Protein AF-M0NHN5-F1 (afdb_monomer)

Foldseek 3Di:
DVVCCVPQNDVLLVQLCCCLPPVVDDLLRSLCVRPNNVRSVVSVVSSVVSVVVVVVVVVVVVVVVVD

Radius of gyration: 13.28 Å; Cα contacts (8 Å, |Δi|>4): 72; chains: 1; bounding box: 36×22×32 Å

InterPro domains:
  IPR058471 Domain of unknown function DUF8158 [PF26488] (1-62)

pLDDT: mean 93.68, std 5.93, range [63.12, 98.19]

Secondary structure (DSSP, 8-state):
-HHHHHHHHHHHHHHHHHHHHTS---HHHHHHHHH-GGGHHHHHHHHHHHHHHHHHHHHHHHHHH--

Mean predicted aligned error: 3.45 Å

Solvent-accessible surface area (backbone atoms only — not comparable to full-atom values): 3522 Å²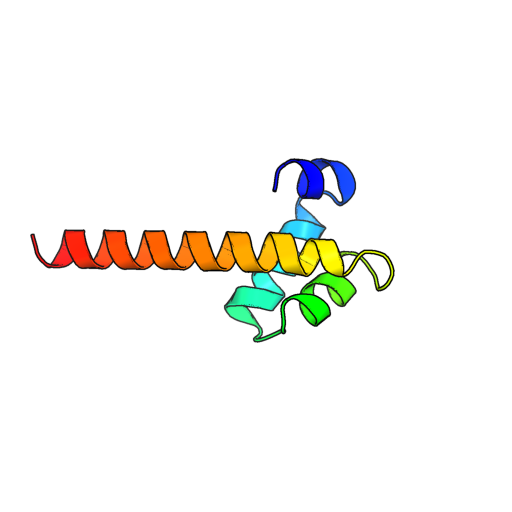 total; per-residue (Å²): 107,68,71,51,37,77,71,61,32,62,68,35,51,51,48,20,44,44,29,30,77,74,67,72,34,53,30,52,57,15,5,28,76,43,60,34,74,97,38,16,68,56,18,36,56,47,28,52,52,52,52,51,53,52,50,52,54,51,51,54,53,50,57,66,70,78,107

Sequence (67 aa):
MRDALDRFGEDDVMKCIRLTLADGYTHRMAGTAAFGEENYVWGINVGVAATAYLRELLQEREMARDS

Structure (mmCIF, N/CA/C/O backbone):
data_AF-M0NHN5-F1
#
_entry.id   AF-M0NHN5-F1
#
loop_
_atom_site.group_PDB
_atom_site.id
_atom_site.type_symbol
_atom_site.label_atom_id
_atom_site.label_alt_id
_atom_site.label_comp_id
_atom_site.label_asym_id
_atom_site.label_entity_id
_atom_site.label_seq_id
_atom_site.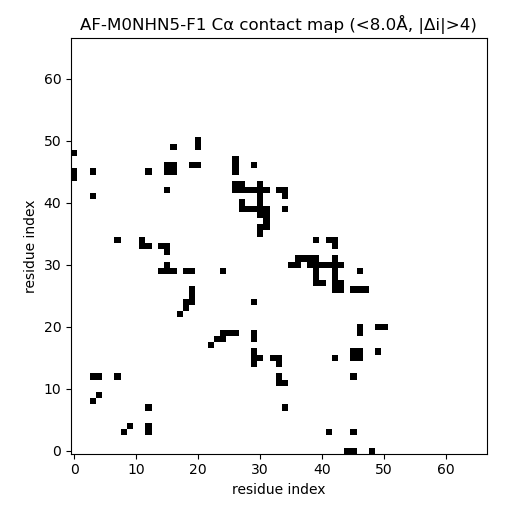pdbx_PDB_ins_code
_atom_site.Cartn_x
_atom_site.Cartn_y
_atom_site.Cartn_z
_atom_site.occupancy
_atom_site.B_iso_or_equiv
_atom_site.auth_seq_id
_atom_site.auth_comp_id
_atom_site.auth_asym_id
_atom_site.auth_atom_id
_atom_site.pdbx_PDB_model_num
ATOM 1 N N . MET A 1 1 ? 3.400 10.066 -0.752 1.00 76.06 1 MET A N 1
ATOM 2 C CA . MET A 1 1 ? 2.306 9.537 -1.604 1.00 76.06 1 MET A CA 1
ATOM 3 C C . MET A 1 1 ? 2.341 10.148 -3.001 1.00 76.06 1 MET A C 1
ATOM 5 O O . MET A 1 1 ? 2.341 9.383 -3.952 1.00 76.06 1 MET A O 1
ATOM 9 N N . ARG A 1 2 ? 2.451 11.484 -3.131 1.00 83.75 2 ARG A N 1
ATOM 10 C CA . ARG A 1 2 ? 2.634 12.183 -4.420 1.00 83.75 2 ARG A CA 1
ATOM 11 C C . ARG A 1 2 ? 3.785 11.596 -5.254 1.00 83.75 2 ARG A C 1
ATOM 13 O O . ARG A 1 2 ? 3.548 11.152 -6.363 1.00 83.75 2 ARG A O 1
ATOM 20 N N . ASP A 1 3 ? 4.955 11.417 -4.645 1.00 89.25 3 ASP A N 1
ATOM 21 C CA . ASP A 1 3 ? 6.134 10.858 -5.328 1.00 89.25 3 ASP A CA 1
ATOM 22 C C . ASP A 1 3 ? 5.938 9.421 -5.847 1.00 89.25 3 ASP A C 1
ATOM 24 O O . ASP A 1 3 ? 6.563 9.020 -6.824 1.00 89.25 3 ASP A O 1
ATOM 28 N N . ALA A 1 4 ? 5.072 8.630 -5.199 1.00 86.94 4 ALA A N 1
ATOM 29 C CA . ALA A 1 4 ? 4.751 7.279 -5.656 1.00 86.94 4 ALA A CA 1
ATOM 30 C C . ALA A 1 4 ? 3.811 7.318 -6.871 1.00 86.94 4 ALA A C 1
ATOM 32 O O . ALA A 1 4 ? 4.004 6.551 -7.808 1.00 86.94 4 ALA A O 1
ATOM 33 N N . LEU A 1 5 ? 2.837 8.236 -6.871 1.00 90.62 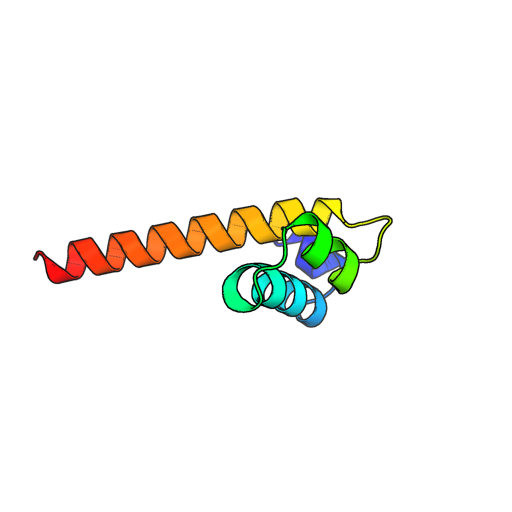5 LEU A N 1
ATOM 34 C CA . LEU A 1 5 ? 1.942 8.468 -8.009 1.00 90.62 5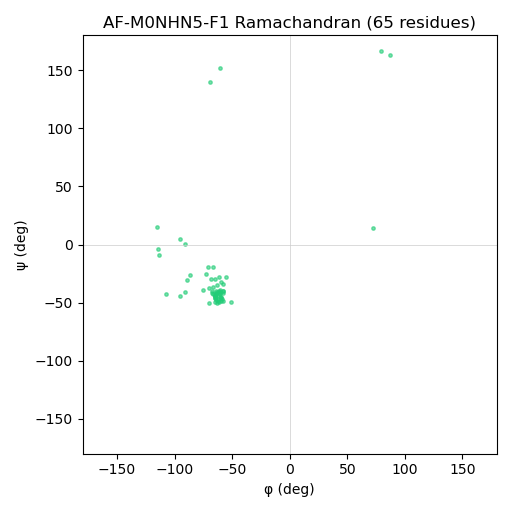 LEU A CA 1
ATOM 35 C C . LEU A 1 5 ? 2.717 8.988 -9.220 1.00 90.62 5 LEU A C 1
ATOM 37 O O . LEU A 1 5 ? 2.540 8.477 -10.319 1.00 90.62 5 LEU A O 1
ATOM 41 N N . ASP A 1 6 ? 3.620 9.946 -9.010 1.00 93.50 6 ASP A N 1
ATOM 42 C CA . ASP A 1 6 ? 4.425 10.523 -10.089 1.00 93.50 6 ASP A CA 1
ATOM 43 C C . ASP A 1 6 ? 5.379 9.484 -10.709 1.00 93.50 6 ASP A C 1
ATOM 45 O O . ASP A 1 6 ? 5.706 9.563 -11.892 1.00 93.50 6 ASP A O 1
ATOM 49 N N . ARG A 1 7 ? 5.822 8.492 -9.923 1.00 94.38 7 ARG A N 1
ATOM 50 C CA . ARG A 1 7 ? 6.789 7.474 -10.356 1.00 94.38 7 ARG A CA 1
ATOM 51 C C . ARG A 1 7 ? 6.161 6.215 -10.953 1.00 94.38 7 ARG A C 1
ATOM 53 O O . ARG A 1 7 ? 6.719 5.676 -11.904 1.00 94.38 7 ARG A O 1
ATOM 60 N N . PHE A 1 8 ? 5.073 5.716 -10.372 1.00 93.00 8 PHE A N 1
ATOM 61 C CA . PHE A 1 8 ? 4.467 4.429 -10.746 1.00 93.00 8 PHE A CA 1
ATOM 62 C C . PHE A 1 8 ? 3.077 4.580 -11.373 1.00 93.00 8 PHE A C 1
ATOM 64 O O . PHE A 1 8 ? 2.536 3.622 -11.903 1.00 93.00 8 PHE A O 1
ATOM 71 N N . GLY A 1 9 ? 2.498 5.780 -11.350 1.00 95.44 9 GLY A N 1
ATOM 72 C CA . GLY A 1 9 ? 1.136 6.006 -11.809 1.00 95.44 9 GLY A CA 1
ATOM 73 C C . GLY A 1 9 ? 0.081 5.601 -10.780 1.00 95.44 9 GLY A C 1
ATOM 74 O O . GLY A 1 9 ? 0.347 4.951 -9.766 1.00 95.44 9 GLY A O 1
ATOM 75 N N . GLU A 1 10 ? -1.148 6.038 -11.035 1.00 95.88 10 GLU A N 1
ATOM 76 C CA . GLU A 1 10 ? -2.275 5.844 -10.124 1.00 95.88 10 GLU A CA 1
ATOM 77 C C . GLU A 1 10 ? -2.674 4.371 -9.994 1.00 95.88 10 GLU A C 1
ATOM 79 O O . GLU A 1 10 ? -2.864 3.895 -8.876 1.00 95.88 10 GLU A O 1
ATOM 84 N N . ASP A 1 11 ? -2.721 3.632 -11.105 1.00 97.56 11 ASP A N 1
ATOM 85 C CA . ASP A 1 11 ? -3.166 2.234 -11.126 1.00 97.56 11 ASP A CA 1
ATOM 86 C C . ASP A 1 11 ? -2.302 1.332 -10.234 1.00 97.56 11 ASP A C 1
ATOM 88 O O . ASP A 1 11 ? -2.828 0.553 -9.433 1.00 97.56 11 ASP A O 1
ATOM 92 N N . ASP A 1 12 ? -0.977 1.473 -10.303 1.00 97.06 12 ASP A N 1
ATOM 93 C CA . ASP A 1 12 ? -0.058 0.674 -9.490 1.00 97.06 12 ASP A CA 1
ATOM 94 C C . ASP A 1 12 ? -0.127 1.068 -8.010 1.00 97.06 12 ASP A C 1
ATOM 96 O O . ASP A 1 12 ? -0.102 0.205 -7.123 1.00 97.06 12 ASP A O 1
ATOM 100 N N . VAL A 1 13 ? -0.285 2.361 -7.709 1.00 96.38 13 VAL A N 1
ATOM 101 C CA . VAL A 1 13 ? -0.477 2.822 -6.327 1.00 96.38 13 VAL A CA 1
ATOM 102 C C . VAL A 1 13 ? -1.792 2.290 -5.756 1.00 96.38 13 VAL A C 1
ATOM 104 O O . VAL A 1 13 ? -1.802 1.757 -4.642 1.00 96.38 13 VAL A O 1
ATOM 107 N N . MET A 1 14 ? -2.880 2.344 -6.522 1.00 96.56 14 MET A N 1
ATOM 108 C CA . MET A 1 14 ? -4.184 1.810 -6.124 1.00 96.56 14 MET A CA 1
ATOM 109 C C . MET A 1 14 ? -4.148 0.294 -5.935 1.00 96.56 14 MET A C 1
ATOM 111 O O . MET A 1 14 ? -4.688 -0.221 -4.949 1.00 96.56 14 MET A O 1
ATOM 115 N N . LYS A 1 15 ? -3.446 -0.428 -6.812 1.00 97.50 15 LYS A N 1
ATOM 116 C CA . LYS A 1 15 ? -3.187 -1.862 -6.650 1.00 97.50 15 LYS A CA 1
ATOM 117 C C . LYS A 1 15 ? -2.450 -2.147 -5.339 1.00 97.50 15 LYS A C 1
ATOM 119 O O . LYS A 1 15 ? -2.868 -3.031 -4.592 1.00 97.50 15 LYS A O 1
ATOM 124 N N . CYS A 1 16 ? -1.400 -1.389 -5.020 1.00 97.44 16 CYS A N 1
ATOM 125 C CA . CYS A 1 16 ? -0.644 -1.556 -3.775 1.00 97.44 16 CYS A CA 1
ATOM 126 C C . CYS A 1 16 ? -1.512 -1.325 -2.524 1.00 97.44 16 CYS A C 1
ATOM 128 O O . CYS A 1 16 ? -1.425 -2.088 -1.554 1.00 97.44 16 CYS A O 1
ATOM 130 N N . ILE A 1 17 ? -2.358 -0.289 -2.543 1.00 96.69 17 ILE A N 1
ATOM 131 C CA . ILE A 1 17 ? -3.291 0.020 -1.448 1.00 96.69 17 ILE A CA 1
ATOM 132 C C . ILE A 1 17 ? -4.283 -1.127 -1.262 1.00 96.69 17 ILE A C 1
ATOM 134 O O . ILE A 1 17 ? -4.458 -1.607 -0.142 1.00 96.69 17 ILE A O 1
ATOM 138 N N . ARG A 1 18 ? -4.895 -1.600 -2.352 1.00 97.50 18 ARG A N 1
ATOM 139 C CA . ARG A 1 18 ? -5.868 -2.697 -2.313 1.00 97.50 18 ARG A CA 1
ATOM 140 C C . ARG A 1 18 ? -5.259 -3.976 -1.747 1.00 97.50 18 ARG A C 1
ATOM 142 O O . ARG A 1 18 ? -5.828 -4.553 -0.825 1.00 97.50 18 ARG A O 1
ATOM 149 N N . LEU A 1 19 ? -4.087 -4.374 -2.244 1.00 97.69 19 LEU A N 1
ATOM 150 C CA . LEU A 1 19 ? -3.394 -5.566 -1.755 1.00 97.69 19 LEU A CA 1
ATOM 151 C C . LEU A 1 19 ? -3.120 -5.471 -0.246 1.00 97.69 19 LEU A C 1
ATOM 153 O O . LEU A 1 19 ? -3.288 -6.447 0.481 1.00 97.69 19 LEU A O 1
ATOM 157 N N . THR A 1 20 ? -2.743 -4.280 0.226 1.00 96.31 20 THR A N 1
ATOM 158 C CA . THR A 1 20 ? -2.457 -4.023 1.643 1.00 96.31 20 THR A CA 1
ATOM 159 C C . THR A 1 20 ? -3.710 -4.057 2.519 1.00 96.31 20 THR A C 1
ATOM 161 O O . THR A 1 20 ? -3.706 -4.699 3.565 1.00 96.31 20 THR A O 1
ATOM 164 N N . LEU A 1 21 ? -4.761 -3.325 2.138 1.00 95.38 21 LEU A N 1
ATOM 165 C CA . LEU A 1 21 ? -5.914 -3.084 3.011 1.00 95.38 21 LEU A CA 1
ATOM 166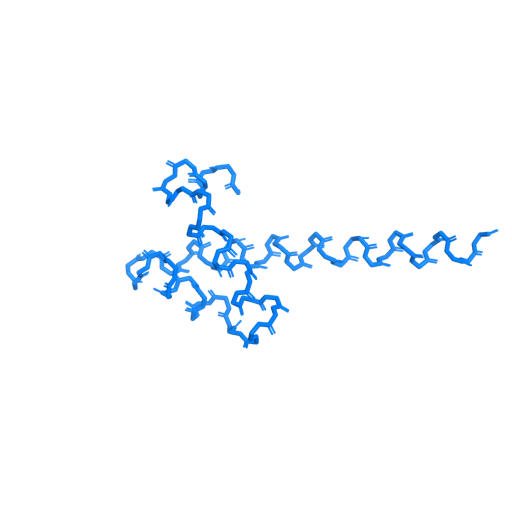 C C . LEU A 1 21 ? -7.007 -4.148 2.890 1.00 95.38 21 LEU A C 1
ATOM 168 O O . LEU A 1 21 ? -7.722 -4.383 3.861 1.00 95.38 21 LEU A O 1
ATOM 172 N N . ALA A 1 22 ? -7.162 -4.760 1.716 1.00 95.06 22 ALA A N 1
ATOM 173 C CA . ALA A 1 22 ? -8.243 -5.705 1.442 1.00 95.06 22 ALA A CA 1
ATOM 174 C C . ALA A 1 22 ? -7.744 -7.150 1.354 1.00 95.06 22 ALA A C 1
ATOM 176 O O . ALA A 1 22 ? -8.363 -8.044 1.926 1.00 95.06 22 ALA A O 1
ATOM 177 N N . ASP A 1 23 ? -6.612 -7.376 0.684 1.00 94.06 23 ASP A N 1
ATOM 178 C CA . ASP A 1 23 ? -6.184 -8.737 0.329 1.00 94.06 23 ASP A CA 1
ATOM 179 C C . ASP A 1 23 ? -5.190 -9.341 1.344 1.00 94.06 23 ASP A C 1
ATOM 181 O O . ASP A 1 23 ? -4.683 -10.446 1.152 1.00 94.06 23 ASP A O 1
ATOM 185 N N . GLY A 1 24 ? -4.911 -8.634 2.446 1.00 92.69 24 GLY A N 1
ATOM 186 C CA . GLY A 1 24 ? -4.102 -9.128 3.566 1.00 92.69 24 GLY A CA 1
ATOM 187 C C . GLY A 1 24 ? -2.603 -9.233 3.276 1.00 92.69 24 GLY A C 1
ATOM 188 O O . GLY A 1 24 ? -1.871 -9.878 4.032 1.00 92.69 24 GLY A O 1
ATOM 189 N N . TYR A 1 25 ? -2.119 -8.618 2.193 1.00 97.31 25 TYR A N 1
ATOM 190 C CA . TYR A 1 25 ? -0.696 -8.630 1.881 1.00 97.31 25 TYR A CA 1
ATOM 191 C C . TYR A 1 25 ? 0.062 -7.786 2.902 1.00 97.31 25 TYR A C 1
ATOM 193 O O . TYR A 1 25 ? -0.334 -6.675 3.256 1.00 97.31 25 TYR A O 1
ATOM 201 N N . THR A 1 26 ? 1.234 -8.275 3.312 1.00 96.69 26 THR A N 1
ATOM 202 C CA . THR A 1 26 ? 2.198 -7.406 3.993 1.00 96.69 26 THR A CA 1
ATOM 203 C C . THR A 1 26 ? 2.595 -6.261 3.060 1.00 96.69 26 THR A C 1
ATOM 205 O O . THR A 1 26 ? 2.632 -6.429 1.838 1.00 96.69 26 THR A O 1
ATOM 208 N N . HIS A 1 27 ? 2.963 -5.103 3.612 1.00 97.06 27 HIS A N 1
ATOM 209 C CA . HIS A 1 27 ? 3.291 -3.938 2.784 1.00 97.06 27 HIS A CA 1
ATOM 210 C C . HIS A 1 27 ? 4.437 -4.205 1.791 1.00 97.06 27 HIS A C 1
ATOM 212 O O . HIS A 1 27 ? 4.414 -3.717 0.663 1.00 97.06 27 HIS A O 1
ATOM 218 N N . ARG A 1 28 ? 5.418 -5.039 2.173 1.00 97.12 28 ARG A N 1
ATOM 219 C CA . ARG A 1 28 ? 6.493 -5.486 1.272 1.00 97.12 28 ARG A CA 1
ATOM 220 C C . ARG A 1 28 ? 5.951 -6.331 0.117 1.00 97.12 28 ARG A C 1
ATOM 222 O O . ARG A 1 28 ? 6.359 -6.111 -1.021 1.00 97.12 28 ARG A O 1
ATOM 229 N N . MET A 1 29 ? 5.069 -7.295 0.387 1.00 98.19 29 MET A N 1
ATOM 230 C CA . MET A 1 29 ? 4.485 -8.145 -0.659 1.00 98.19 29 MET A CA 1
ATOM 231 C C . MET A 1 29 ? 3.626 -7.325 -1.620 1.00 98.19 29 MET A C 1
ATOM 233 O O . MET A 1 29 ? 3.760 -7.477 -2.832 1.00 98.19 29 MET A O 1
ATOM 237 N N . ALA A 1 30 ? 2.795 -6.426 -1.088 1.00 97.94 30 ALA A N 1
ATOM 238 C CA . ALA A 1 30 ? 1.991 -5.512 -1.893 1.00 97.94 30 ALA A CA 1
ATOM 239 C C . ALA A 1 30 ? 2.882 -4.620 -2.772 1.00 97.94 30 ALA A C 1
ATOM 241 O O . ALA A 1 30 ? 2.663 -4.533 -3.977 1.00 97.94 30 ALA A O 1
ATOM 242 N N . GLY A 1 31 ? 3.945 -4.049 -2.193 1.00 97.69 31 GLY A N 1
ATOM 243 C CA . GLY A 1 31 ? 4.933 -3.253 -2.920 1.00 97.69 31 GLY A CA 1
ATOM 244 C C . GLY A 1 31 ? 5.658 -4.022 -4.010 1.00 97.69 31 GLY A C 1
ATOM 245 O O . GLY A 1 31 ? 5.815 -3.515 -5.111 1.00 97.69 31 GLY A O 1
ATOM 246 N N . THR A 1 32 ? 6.056 -5.260 -3.733 1.00 97.94 32 THR A N 1
ATOM 247 C CA . THR A 1 32 ? 6.715 -6.121 -4.725 1.00 97.94 32 THR A CA 1
ATOM 248 C C . THR A 1 32 ? 5.773 -6.431 -5.889 1.00 97.94 32 THR A C 1
ATOM 250 O O . THR A 1 32 ? 6.173 -6.357 -7.046 1.00 97.94 32 THR A O 1
ATOM 253 N N . ALA A 1 33 ? 4.504 -6.731 -5.601 1.00 97.50 33 ALA A N 1
ATOM 254 C CA . ALA A 1 33 ? 3.501 -7.057 -6.614 1.00 97.50 33 ALA A CA 1
ATOM 255 C C . ALA A 1 33 ? 3.024 -5.842 -7.435 1.00 97.50 33 ALA A C 1
ATOM 257 O O . ALA A 1 33 ? 2.527 -6.019 -8.551 1.00 97.50 33 ALA A O 1
ATOM 258 N N . ALA A 1 34 ? 3.119 -4.631 -6.882 1.00 97.38 34 ALA A N 1
ATOM 259 C CA . ALA A 1 34 ? 2.707 -3.395 -7.544 1.00 97.38 34 ALA A CA 1
ATOM 260 C C . ALA A 1 34 ? 3.865 -2.679 -8.254 1.00 97.38 34 ALA A C 1
ATOM 262 O O . ALA A 1 34 ? 3.709 -2.260 -9.389 1.00 97.38 34 ALA A O 1
ATOM 263 N N . PHE A 1 35 ? 5.032 -2.573 -7.617 1.00 96.81 35 PHE A N 1
ATOM 264 C CA . PHE A 1 35 ? 6.149 -1.739 -8.081 1.00 96.81 35 PHE A CA 1
ATOM 265 C C . PHE A 1 35 ? 7.394 -2.545 -8.491 1.00 96.81 35 PHE A C 1
ATOM 267 O O . PHE A 1 35 ? 8.385 -1.974 -8.954 1.00 96.81 35 PHE A O 1
ATOM 274 N N . GLY A 1 36 ? 7.362 -3.869 -8.315 1.00 96.75 36 GLY A N 1
ATOM 275 C CA . GLY A 1 36 ? 8.495 -4.764 -8.542 1.00 96.75 36 GLY A CA 1
ATOM 276 C C . GLY A 1 36 ? 9.405 -4.914 -7.320 1.00 96.75 36 GLY A C 1
ATOM 277 O O . GLY A 1 36 ? 9.375 -4.115 -6.381 1.00 96.75 36 GLY A O 1
ATOM 278 N N . GLU A 1 37 ? 10.233 -5.962 -7.335 1.00 96.56 37 GLU A N 1
ATOM 279 C CA . GLU A 1 37 ? 11.117 -6.310 -6.216 1.00 96.56 37 GLU A CA 1
ATOM 280 C C . GLU A 1 37 ? 12.116 -5.195 -5.901 1.00 96.56 37 GLU A C 1
ATOM 282 O O . GLU A 1 37 ? 12.284 -4.841 -4.744 1.00 96.56 37 GLU A O 1
ATOM 287 N N . GLU A 1 38 ? 12.699 -4.534 -6.897 1.00 97.12 38 GLU A N 1
ATOM 288 C CA . GLU A 1 38 ? 13.659 -3.447 -6.650 1.00 97.12 38 GLU A CA 1
ATOM 289 C C . GLU A 1 38 ? 13.029 -2.210 -5.987 1.00 97.12 38 GLU A C 1
ATOM 291 O O . GLU A 1 38 ? 13.726 -1.407 -5.367 1.00 97.12 38 GLU A O 1
ATOM 296 N N . ASN A 1 39 ? 11.702 -2.061 -6.068 1.00 96.38 39 ASN A N 1
ATOM 297 C CA . ASN A 1 39 ? 10.978 -0.901 -5.554 1.00 96.38 39 ASN A CA 1
ATOM 298 C C . ASN A 1 39 ? 10.022 -1.245 -4.398 1.00 96.38 39 ASN A C 1
ATOM 300 O O . ASN A 1 39 ? 9.197 -0.404 -4.032 1.00 96.38 39 ASN A O 1
ATOM 304 N N . TYR A 1 40 ? 10.131 -2.425 -3.766 1.00 95.44 40 TYR A N 1
ATOM 305 C CA . TYR A 1 40 ? 9.178 -2.863 -2.728 1.00 95.44 40 TYR A CA 1
ATOM 306 C C . TYR A 1 40 ? 9.030 -1.872 -1.559 1.00 95.44 40 TYR A C 1
ATOM 308 O O . TYR A 1 40 ? 7.979 -1.819 -0.917 1.00 95.44 40 TYR A O 1
ATOM 316 N N . VAL A 1 41 ? 10.075 -1.085 -1.265 1.00 96.88 41 VAL A N 1
ATOM 317 C CA . VAL A 1 41 ? 10.088 -0.083 -0.184 1.00 96.88 41 VAL A CA 1
ATOM 318 C C . VAL A 1 41 ? 9.000 0.972 -0.390 1.00 96.88 41 VAL A C 1
ATOM 320 O O . VAL A 1 41 ? 8.398 1.436 0.578 1.00 96.88 41 VAL A O 1
ATOM 323 N N . TRP A 1 42 ? 8.665 1.293 -1.641 1.00 96.75 42 TRP A N 1
ATOM 324 C CA . TRP A 1 42 ? 7.548 2.185 -1.939 1.00 96.75 42 TRP A CA 1
ATOM 325 C C . TRP A 1 42 ? 6.211 1.614 -1.475 1.00 96.75 42 TRP A C 1
ATOM 327 O O . TRP A 1 42 ? 5.382 2.367 -0.969 1.00 96.75 42 TRP A O 1
ATOM 337 N N . GLY A 1 43 ? 6.023 0.295 -1.543 1.00 95.81 43 GLY A N 1
ATOM 338 C CA . GLY A 1 43 ? 4.825 -0.344 -0.998 1.00 95.81 43 GLY A CA 1
ATOM 339 C C . GLY A 1 43 ? 4.746 -0.302 0.519 1.00 95.81 43 GLY A C 1
ATOM 340 O O . GLY A 1 43 ? 3.650 -0.188 1.057 1.00 95.81 43 GLY A O 1
ATOM 341 N N . ILE A 1 44 ? 5.887 -0.295 1.215 1.00 95.81 44 ILE A N 1
ATOM 342 C CA . ILE A 1 44 ? 5.926 -0.037 2.661 1.00 95.81 44 ILE A CA 1
ATOM 343 C C . ILE A 1 44 ? 5.420 1.376 2.952 1.00 95.81 44 ILE A C 1
ATOM 345 O O . ILE A 1 44 ? 4.501 1.541 3.751 1.00 95.81 44 ILE A O 1
ATOM 349 N N . ASN A 1 45 ? 5.951 2.377 2.251 1.00 96.50 45 ASN A N 1
ATOM 350 C CA . ASN A 1 45 ? 5.549 3.771 2.443 1.00 96.50 45 ASN A CA 1
ATOM 351 C C . ASN A 1 45 ? 4.062 3.995 2.119 1.00 96.50 45 ASN A C 1
ATOM 353 O O . ASN A 1 45 ? 3.343 4.614 2.904 1.00 96.50 45 ASN A O 1
ATOM 357 N N . VAL A 1 46 ? 3.589 3.469 0.985 1.00 95.19 46 VAL A N 1
ATOM 358 C CA . VAL A 1 46 ? 2.183 3.567 0.559 1.00 95.19 46 VAL A CA 1
ATOM 359 C C . VAL A 1 46 ? 1.265 2.816 1.523 1.00 95.19 46 VAL A C 1
ATOM 361 O O . VAL A 1 46 ? 0.251 3.365 1.947 1.00 95.19 46 VAL A O 1
ATOM 364 N N . GLY A 1 47 ? 1.622 1.590 1.909 1.00 95.38 47 GLY A N 1
ATOM 365 C CA . GLY A 1 47 ? 0.815 0.759 2.799 1.00 95.38 47 GLY A CA 1
ATOM 366 C C . GLY A 1 47 ? 0.664 1.350 4.201 1.00 95.38 47 GLY A C 1
ATOM 367 O O . GLY A 1 47 ? -0.444 1.361 4.744 1.00 95.38 47 GLY A O 1
ATOM 368 N N . VAL A 1 48 ? 1.743 1.904 4.764 1.00 95.94 48 VAL A N 1
ATOM 369 C CA . VAL A 1 48 ? 1.702 2.599 6.062 1.00 95.94 48 VAL A CA 1
ATOM 370 C C . VAL A 1 48 ? 0.816 3.840 5.981 1.00 95.94 48 VAL A C 1
ATOM 372 O O . VAL A 1 48 ? -0.058 4.006 6.831 1.00 95.94 48 VAL A O 1
ATOM 375 N N . ALA A 1 49 ? 0.986 4.672 4.949 1.00 95.25 49 ALA A N 1
ATOM 376 C CA . ALA A 1 49 ? 0.173 5.874 4.764 1.00 95.25 49 ALA A CA 1
ATOM 377 C C . ALA A 1 49 ? -1.320 5.541 4.604 1.00 95.25 49 ALA A C 1
ATOM 379 O O . ALA A 1 49 ? -2.162 6.143 5.266 1.00 95.25 49 ALA A O 1
ATOM 380 N N . ALA A 1 50 ? -1.651 4.535 3.790 1.00 93.88 50 ALA A N 1
ATOM 381 C CA . ALA A 1 50 ? -3.029 4.095 3.587 1.00 93.88 50 ALA A CA 1
ATOM 382 C C . ALA A 1 50 ? -3.660 3.542 4.877 1.00 93.88 50 ALA A C 1
ATOM 384 O O . ALA A 1 50 ? -4.811 3.840 5.188 1.00 93.88 50 ALA A O 1
ATOM 385 N N . THR A 1 51 ? -2.896 2.772 5.658 1.00 94.38 51 THR A N 1
ATOM 386 C CA . THR A 1 51 ? -3.365 2.226 6.941 1.00 94.38 51 THR A CA 1
ATOM 387 C C . THR A 1 51 ? -3.577 3.326 7.981 1.00 94.38 51 THR A C 1
ATOM 389 O O . THR A 1 51 ? -4.550 3.274 8.730 1.00 94.38 51 THR A O 1
ATOM 392 N N . ALA A 1 52 ? -2.684 4.319 8.037 1.00 95.38 52 ALA A N 1
ATOM 393 C CA . ALA A 1 52 ? -2.827 5.469 8.926 1.00 95.38 52 ALA A CA 1
ATOM 394 C C . ALA A 1 52 ? -4.096 6.266 8.596 1.00 95.38 52 ALA A C 1
ATOM 396 O O . ALA A 1 52 ? -4.925 6.469 9.479 1.00 95.38 52 ALA A O 1
ATOM 397 N N . TYR A 1 53 ? -4.305 6.591 7.318 1.00 93.25 53 TYR 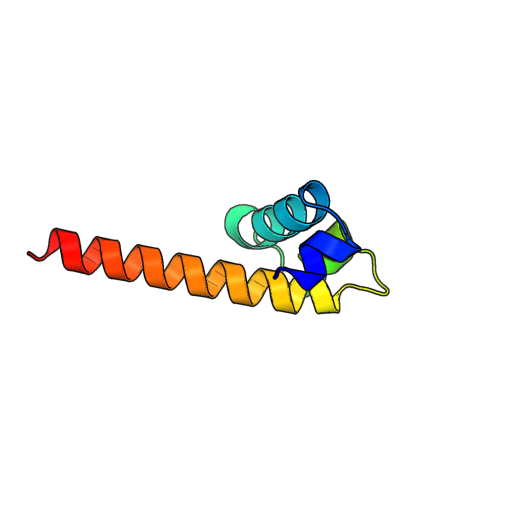A N 1
ATOM 398 C CA . TYR A 1 53 ? -5.500 7.307 6.874 1.00 93.25 53 TYR A CA 1
ATOM 399 C C . TYR A 1 53 ? -6.796 6.533 7.161 1.00 93.25 53 TYR A C 1
ATOM 401 O O . TYR A 1 53 ? -7.777 7.100 7.634 1.00 93.25 53 TYR A O 1
ATOM 409 N N . LEU A 1 54 ? -6.802 5.211 6.951 1.00 93.38 54 LEU A N 1
ATOM 410 C CA . LEU A 1 54 ? -7.960 4.385 7.301 1.00 93.38 54 LEU A CA 1
ATOM 411 C C . LEU A 1 54 ? -8.266 4.436 8.805 1.00 93.38 54 LEU A C 1
ATOM 413 O O . LEU A 1 54 ? -9.432 4.479 9.188 1.00 93.38 54 LEU A O 1
ATOM 417 N N . ARG A 1 55 ? -7.240 4.432 9.664 1.00 94.62 55 ARG A N 1
ATOM 418 C CA . ARG A 1 55 ? -7.430 4.549 11.118 1.00 94.62 55 ARG A CA 1
ATOM 419 C C . ARG A 1 55 ? -8.014 5.903 11.506 1.00 94.62 55 ARG A C 1
ATOM 421 O O 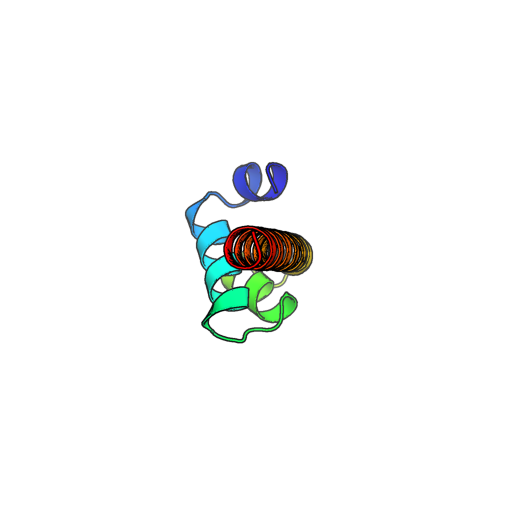. ARG A 1 55 ? -8.940 5.920 12.308 1.00 94.62 55 ARG A O 1
ATOM 428 N N . GLU A 1 56 ? -7.516 6.991 10.925 1.00 95.25 56 GLU A N 1
ATOM 429 C CA . GLU A 1 56 ? -8.053 8.342 11.144 1.00 95.25 56 GLU A CA 1
ATOM 430 C C . GLU A 1 56 ? -9.540 8.404 10.767 1.00 95.25 56 GLU A C 1
ATOM 432 O O . GLU A 1 56 ? -10.367 8.792 11.589 1.00 95.25 56 GLU A O 1
ATOM 437 N N . LEU A 1 57 ? -9.912 7.893 9.588 1.00 94.06 57 LEU A N 1
ATOM 438 C CA . LEU A 1 57 ? -11.313 7.835 9.151 1.00 94.06 57 LEU A CA 1
ATOM 439 C C . LEU A 1 57 ? -12.208 7.008 10.084 1.00 94.06 57 LEU A C 1
ATOM 441 O O . LEU A 1 57 ? -13.370 7.351 10.316 1.00 94.06 57 LEU A O 1
ATOM 445 N N . LEU A 1 58 ? -11.698 5.888 10.601 1.00 93.31 58 LEU A N 1
ATOM 446 C CA . LEU A 1 58 ? -12.445 5.061 11.548 1.00 93.31 58 LEU A CA 1
ATOM 447 C C . LEU A 1 58 ? -12.652 5.792 12.881 1.00 93.31 58 LEU A C 1
ATOM 449 O O . LEU A 1 58 ? -13.765 5.766 13.400 1.00 93.31 58 LEU A O 1
ATOM 453 N N . GLN A 1 59 ? -11.631 6.494 13.377 1.00 93.25 59 GLN A N 1
ATOM 454 C 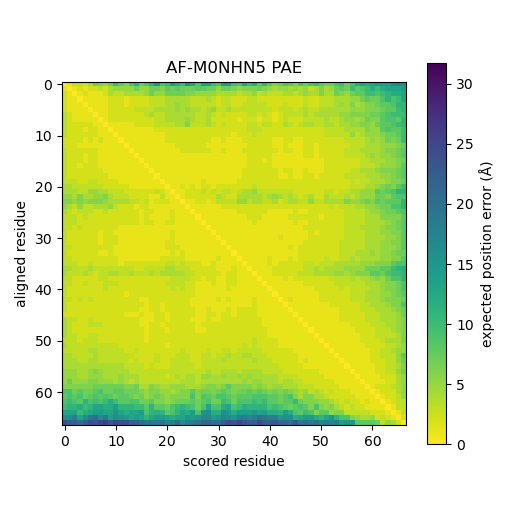CA . GLN A 1 59 ? -11.723 7.311 14.591 1.00 93.25 59 GLN A CA 1
ATOM 455 C C . GLN A 1 59 ? -12.711 8.470 14.426 1.00 93.25 59 GLN A C 1
ATOM 457 O O . GLN A 1 59 ? -13.558 8.685 15.290 1.00 93.25 59 GLN A O 1
ATOM 462 N N . GLU A 1 60 ? -12.665 9.188 13.302 1.00 93.69 60 GLU A N 1
ATOM 463 C CA . GLU A 1 60 ? -13.627 10.255 12.991 1.00 93.69 60 GLU A CA 1
ATOM 464 C C . GLU A 1 60 ? -15.069 9.745 12.981 1.00 93.69 60 GLU A C 1
ATOM 466 O O . GLU A 1 60 ? -15.973 10.379 13.532 1.00 93.69 60 GLU A O 1
ATOM 471 N N . ARG A 1 61 ? -15.288 8.562 12.401 1.00 91.44 61 ARG A N 1
ATOM 472 C CA . ARG A 1 61 ? -16.607 7.929 12.367 1.00 91.44 61 ARG A CA 1
ATOM 473 C C . ARG A 1 61 ? -17.094 7.505 13.753 1.00 91.44 61 ARG A C 1
ATOM 475 O O . ARG A 1 61 ? -18.298 7.555 13.995 1.00 91.44 61 ARG A O 1
ATOM 482 N N . GLU A 1 62 ? -16.201 7.046 14.624 1.00 90.56 62 GLU A N 1
ATOM 483 C CA . GLU A 1 62 ? -16.531 6.724 16.017 1.00 90.56 62 GLU A CA 1
ATOM 484 C C . GLU A 1 62 ? -16.936 7.991 16.778 1.00 90.56 62 GLU A C 1
ATOM 486 O O . GLU A 1 62 ? -18.036 8.041 17.322 1.00 90.56 62 GLU A O 1
ATOM 491 N N . MET A 1 63 ? -16.146 9.066 16.686 1.00 88.38 63 MET A N 1
ATOM 492 C CA . MET A 1 63 ? -16.474 10.356 17.315 1.00 88.38 63 MET A CA 1
ATOM 493 C C . MET A 1 63 ? -17.825 10.922 16.846 1.00 88.38 63 MET A C 1
ATOM 495 O O . MET A 1 63 ? -18.597 11.440 17.652 1.00 88.38 63 MET A O 1
ATOM 499 N N . ALA A 1 64 ? -18.141 10.791 15.553 1.00 86.56 64 ALA A N 1
ATOM 500 C CA . ALA A 1 64 ? -19.414 11.240 14.988 1.00 86.56 64 ALA A CA 1
ATOM 501 C C . ALA A 1 64 ? -20.626 10.388 15.411 1.00 86.56 64 ALA A C 1
ATOM 503 O O . ALA A 1 64 ? -21.758 10.838 15.263 1.00 86.56 64 ALA A O 1
ATOM 504 N N . ARG A 1 65 ? -20.419 9.152 15.885 1.00 82.56 65 ARG A N 1
ATOM 505 C CA . ARG A 1 65 ? -21.491 8.274 16.391 1.00 82.56 65 ARG A CA 1
ATOM 506 C C . ARG A 1 65 ? -21.798 8.497 17.868 1.00 82.56 65 ARG A C 1
ATOM 508 O O . ARG A 1 65 ? -22.919 8.214 18.280 1.00 82.56 65 ARG A O 1
ATOM 515 N N . ASP A 1 66 ? -20.814 8.977 18.620 1.00 75.31 66 ASP A N 1
ATOM 516 C CA . ASP A 1 66 ? -20.909 9.225 20.061 1.00 75.31 66 ASP A CA 1
ATOM 517 C C . ASP A 1 66 ? -21.367 10.663 20.399 1.00 75.31 66 ASP A C 1
ATOM 519 O O . ASP A 1 66 ? -21.485 11.007 21.577 1.00 75.31 66 ASP A O 1
ATOM 523 N N . SER A 1 67 ? -21.625 11.495 19.378 1.00 63.12 67 SER A N 1
ATOM 524 C CA . SER A 1 67 ? -22.148 12.873 19.476 1.00 63.12 67 SER A CA 1
ATOM 525 C C . SER A 1 67 ? -23.649 12.935 19.200 1.00 63.12 67 SER A C 1
ATOM 527 O O . SER A 1 67 ? -24.330 13.749 19.864 1.00 63.12 67 SE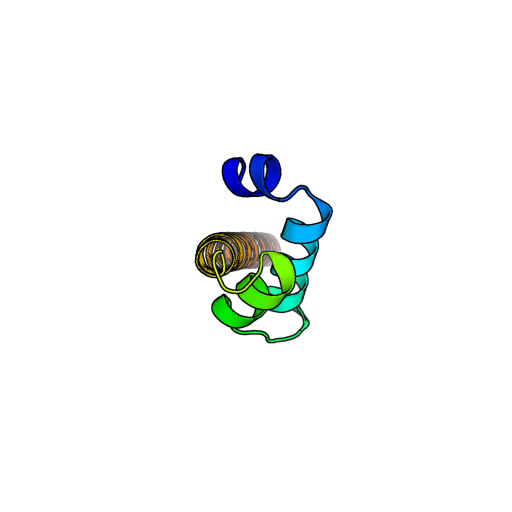R A O 1
#

Organism: NCBI:txid1227483